Protein AF-A0A2N0RXG8-F1 (afdb_monomer_lite)

Secondary structure (DSSP, 8-state):
-PPP--SSSSS----HHHHHHHIIIIIHHHHHHHSTT----------GGG----TT---GGGS-SSSS--

Structure (mmCIF, N/CA/C/O backbone):
data_AF-A0A2N0RXG8-F1
#
_entry.id   AF-A0A2N0RXG8-F1
#
loop_
_atom_site.group_PDB
_atom_site.id
_atom_site.type_symbol
_atom_site.label_atom_id
_atom_site.label_alt_id
_atom_site.label_comp_id
_atom_site.label_asym_id
_atom_site.label_entity_id
_atom_site.label_seq_id
_atom_site.pdbx_PDB_ins_code
_atom_site.Cartn_x
_atom_site.Cartn_y
_atom_site.Cartn_z
_atom_site.occupancy
_atom_site.B_iso_or_equiv
_atom_site.auth_seq_id
_atom_site.auth_comp_id
_atom_site.auth_asym_id
_atom_site.auth_atom_id
_atom_site.pdbx_PDB_model_num
ATOM 1 N N . ARG A 1 1 ? 0.272 16.009 -0.583 1.00 67.69 1 ARG A N 1
ATOM 2 C CA . ARG A 1 1 ? -0.012 15.587 -1.975 1.00 67.69 1 ARG A CA 1
ATOM 3 C C . ARG A 1 1 ? 1.090 14.618 -2.381 1.00 67.69 1 ARG A C 1
ATOM 5 O O . ARG A 1 1 ? 2.239 14.991 -2.211 1.00 67.69 1 ARG A O 1
ATOM 12 N N . VAL A 1 2 ? 0.761 13.398 -2.810 1.00 67.69 2 VAL A N 1
ATOM 13 C CA . VAL A 1 2 ? 1.732 12.463 -3.416 1.00 67.69 2 VAL A CA 1
ATOM 14 C C . VAL A 1 2 ? 1.579 12.607 -4.928 1.00 67.69 2 VAL A C 1
ATOM 16 O O . VAL A 1 2 ? 0.446 12.627 -5.410 1.00 67.69 2 VAL A O 1
ATOM 19 N N . ILE A 1 3 ? 2.679 12.814 -5.648 1.00 70.56 3 ILE A N 1
ATOM 20 C CA . ILE A 1 3 ? 2.686 12.943 -7.109 1.00 70.56 3 ILE A CA 1
ATOM 21 C C . ILE A 1 3 ? 3.179 11.608 -7.663 1.00 70.56 3 ILE A C 1
ATOM 23 O O . ILE A 1 3 ? 4.253 11.153 -7.284 1.00 70.56 3 ILE A O 1
ATOM 27 N N . ILE A 1 4 ? 2.361 10.966 -8.497 1.00 71.06 4 ILE A N 1
ATOM 28 C CA . ILE A 1 4 ? 2.716 9.725 -9.189 1.00 71.06 4 ILE A CA 1
ATOM 29 C C . ILE A 1 4 ? 3.272 10.116 -10.556 1.00 71.06 4 ILE A C 1
ATOM 31 O O . ILE A 1 4 ? 2.626 10.883 -11.270 1.00 71.06 4 ILE A O 1
ATOM 35 N N . ASN A 1 5 ? 4.435 9.573 -10.915 1.00 68.56 5 ASN A N 1
ATOM 36 C CA . ASN A 1 5 ? 5.084 9.790 -12.207 1.00 68.56 5 ASN A CA 1
ATOM 37 C C . ASN A 1 5 ? 4.956 8.519 -13.070 1.00 68.56 5 ASN A C 1
ATOM 39 O O . ASN A 1 5 ? 5.865 7.689 -13.086 1.00 68.56 5 ASN A O 1
ATOM 43 N N . PRO A 1 6 ? 3.823 8.300 -13.767 1.00 60.09 6 PRO A N 1
ATOM 44 C CA . PRO A 1 6 ? 3.682 7.154 -14.659 1.00 60.09 6 PRO A CA 1
ATOM 45 C C . PRO A 1 6 ? 4.620 7.319 -15.869 1.00 60.09 6 PRO A C 1
ATOM 47 O O . PRO A 1 6 ? 4.667 8.371 -16.507 1.00 60.09 6 PRO A O 1
ATOM 50 N N . GLY A 1 7 ? 5.428 6.296 -16.148 1.00 64.44 7 GLY A N 1
ATOM 51 C CA . GLY A 1 7 ? 6.607 6.407 -17.008 1.00 64.44 7 GLY A CA 1
ATOM 52 C C . GLY A 1 7 ? 6.347 6.639 -18.505 1.00 64.44 7 GLY A C 1
ATOM 53 O O . GLY A 1 7 ? 5.479 6.020 -19.112 1.00 64.44 7 GLY A O 1
ATOM 54 N N . LYS A 1 8 ? 7.206 7.487 -19.091 1.00 49.88 8 LYS A N 1
ATOM 55 C CA . LYS A 1 8 ? 7.936 7.314 -20.375 1.00 49.88 8 LYS A CA 1
ATOM 56 C C . LYS A 1 8 ? 9.106 8.317 -20.486 1.00 49.88 8 LYS A C 1
ATOM 58 O O . LYS A 1 8 ? 10.018 8.080 -21.262 1.00 49.88 8 LYS A O 1
ATOM 63 N N . ASN A 1 9 ? 9.141 9.373 -19.660 1.00 52.94 9 ASN A N 1
ATOM 64 C CA . ASN A 1 9 ? 10.200 10.398 -19.647 1.00 52.94 9 ASN A CA 1
ATOM 65 C C . ASN A 1 9 ? 10.772 10.664 -18.234 1.00 52.94 9 ASN A C 1
ATOM 67 O O . ASN A 1 9 ? 10.860 11.810 -17.816 1.00 52.94 9 ASN A O 1
ATOM 71 N N . PHE A 1 10 ? 11.163 9.591 -17.532 1.00 49.44 10 PHE A N 1
ATOM 72 C CA . PHE A 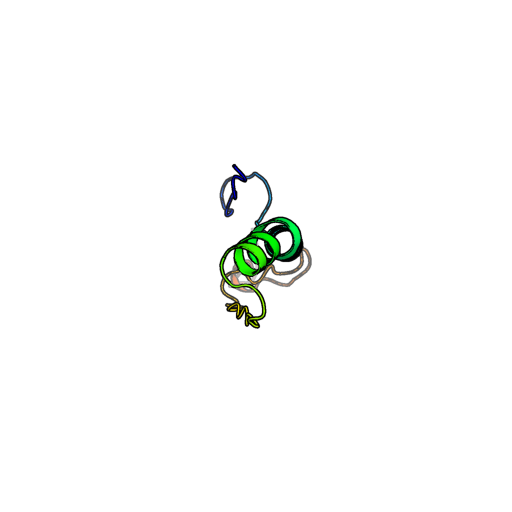1 10 ? 11.994 9.594 -16.313 1.00 49.44 10 PHE A CA 1
ATOM 73 C C . PHE A 1 10 ? 11.515 10.412 -15.106 1.00 49.44 10 PHE A C 1
ATOM 75 O O . PHE A 1 10 ? 11.926 11.550 -14.927 1.00 49.44 10 PHE A O 1
ATOM 82 N N . ASP A 1 11 ? 10.832 9.741 -14.173 1.00 55.06 11 ASP A N 1
ATOM 83 C CA . ASP A 1 11 ? 11.197 9.920 -12.757 1.00 55.06 11 ASP A CA 1
ATOM 84 C C . ASP A 1 11 ? 10.873 8.683 -11.892 1.00 55.06 11 ASP A C 1
ATOM 86 O O . ASP A 1 11 ? 10.281 8.763 -10.818 1.00 55.06 11 ASP A O 1
ATOM 90 N N . GLY A 1 12 ? 11.225 7.499 -12.409 1.00 60.09 12 GLY A N 1
ATOM 91 C CA . GLY A 1 12 ? 10.934 6.207 -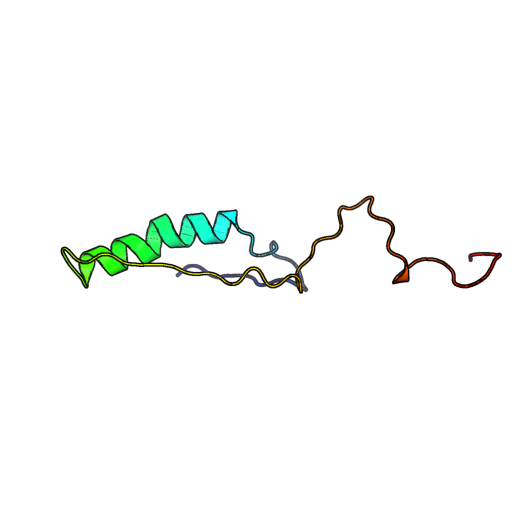11.783 1.00 60.09 12 GLY A CA 1
ATOM 92 C C . GLY A 1 12 ? 9.589 5.639 -12.228 1.00 60.09 12 GLY A C 1
ATOM 93 O O . GLY A 1 12 ? 8.554 6.288 -12.140 1.00 60.09 12 GLY A O 1
ATOM 94 N N . TRP A 1 13 ? 9.602 4.419 -12.762 1.00 66.94 13 TRP A N 1
ATOM 95 C CA . TRP A 1 13 ? 8.371 3.699 -13.074 1.00 66.94 13 TRP A CA 1
ATOM 96 C C . TRP A 1 13 ? 7.564 3.519 -11.792 1.00 66.94 13 TRP A C 1
ATOM 98 O O . TRP A 1 13 ? 8.111 3.022 -10.808 1.00 66.94 13 TRP A O 1
ATOM 108 N N . TRP A 1 14 ? 6.282 3.895 -11.814 1.00 73.50 14 TRP A N 1
ATOM 109 C CA . TRP A 1 14 ? 5.389 3.548 -10.717 1.00 73.50 14 TRP A CA 1
ATOM 110 C C . TRP A 1 14 ? 5.346 2.030 -10.578 1.00 73.50 14 TRP A C 1
ATOM 112 O O . TRP A 1 14 ? 4.973 1.329 -11.521 1.00 73.50 14 TRP A O 1
ATOM 122 N N . ASN A 1 15 ? 5.814 1.532 -9.439 1.00 77.44 15 ASN A N 1
ATOM 123 C CA . ASN A 1 15 ? 5.998 0.108 -9.207 1.00 77.44 15 ASN A CA 1
ATOM 124 C C . ASN A 1 15 ? 5.050 -0.407 -8.118 1.00 77.44 15 ASN A C 1
ATOM 126 O O . ASN A 1 15 ? 4.349 0.349 -7.441 1.00 77.44 15 ASN A O 1
ATOM 130 N N . ILE A 1 16 ? 5.029 -1.728 -7.954 1.00 82.69 16 ILE A N 1
ATOM 131 C CA . ILE A 1 16 ? 4.151 -2.380 -6.983 1.00 82.69 16 ILE A CA 1
ATOM 132 C C . ILE A 1 16 ? 4.478 -1.989 -5.533 1.00 82.69 16 ILE A C 1
ATOM 134 O O . ILE A 1 16 ? 3.569 -1.895 -4.713 1.00 82.69 16 ILE A O 1
ATOM 138 N N . ASP A 1 17 ? 5.738 -1.686 -5.215 1.00 85.12 17 ASP A N 1
ATOM 139 C CA . ASP A 1 17 ? 6.133 -1.266 -3.866 1.00 85.12 17 ASP A CA 1
ATOM 140 C C . ASP A 1 17 ? 5.516 0.092 -3.511 1.00 85.12 17 ASP A C 1
ATOM 142 O O . ASP A 1 17 ? 4.951 0.263 -2.427 1.00 85.12 17 ASP A O 1
ATOM 146 N N . GLN A 1 18 ? 5.526 1.030 -4.461 1.00 84.69 18 GLN A N 1
ATOM 147 C CA . GLN A 1 18 ? 4.882 2.336 -4.320 1.00 84.69 18 GLN A CA 1
ATOM 148 C C . GLN A 1 18 ? 3.356 2.216 -4.212 1.00 84.69 18 GLN A C 1
ATOM 150 O O . GLN A 1 18 ? 2.740 2.950 -3.434 1.00 84.69 18 GLN A O 1
ATOM 155 N N . LEU A 1 19 ? 2.735 1.277 -4.938 1.00 87.69 19 LEU A N 1
ATOM 156 C CA . LEU A 1 19 ? 1.314 0.957 -4.770 1.00 87.69 19 LEU A CA 1
ATOM 157 C C . LEU A 1 19 ? 1.022 0.472 -3.343 1.00 87.69 19 LEU A C 1
ATOM 159 O O . LEU A 1 19 ? 0.118 0.987 -2.681 1.00 87.69 19 LEU A O 1
ATOM 163 N N . ILE A 1 20 ? 1.798 -0.494 -2.849 1.00 90.00 20 ILE A N 1
ATOM 164 C CA . ILE A 1 20 ? 1.622 -1.063 -1.507 1.00 90.00 20 ILE A CA 1
ATOM 165 C C . ILE A 1 20 ? 1.781 0.020 -0.433 1.00 90.00 20 ILE A C 1
ATOM 167 O O . ILE A 1 20 ? 0.962 0.099 0.490 1.00 90.00 20 ILE A O 1
ATOM 171 N N . GLU A 1 21 ? 2.803 0.868 -0.547 1.00 91.75 21 GLU A N 1
ATOM 172 C CA . GLU A 1 21 ? 3.035 1.972 0.386 1.00 91.75 21 GLU A CA 1
ATOM 173 C C . GLU A 1 21 ? 1.858 2.957 0.395 1.00 91.75 21 GLU A C 1
ATOM 175 O O . GLU A 1 21 ? 1.376 3.349 1.464 1.00 91.75 21 GLU A O 1
ATOM 180 N N . GLN A 1 22 ? 1.336 3.315 -0.779 1.00 90.88 22 GLN A N 1
ATOM 181 C CA . GLN A 1 22 ? 0.187 4.209 -0.898 1.00 90.88 22 GLN A CA 1
ATOM 182 C C . GLN A 1 22 ? -1.074 3.613 -0.258 1.00 90.88 22 GLN A C 1
ATOM 184 O O . GLN A 1 22 ? -1.800 4.322 0.448 1.00 90.88 22 GLN A O 1
ATOM 189 N N . ILE A 1 23 ? -1.336 2.319 -0.460 1.00 93.56 23 ILE A N 1
ATOM 190 C CA . ILE A 1 23 ? -2.496 1.648 0.142 1.00 93.56 23 ILE A CA 1
ATOM 191 C C . ILE A 1 23 ? -2.397 1.694 1.669 1.00 93.56 23 ILE A C 1
ATOM 193 O O . ILE A 1 23 ? -3.340 2.127 2.335 1.00 93.56 23 ILE A O 1
ATOM 197 N N . LYS A 1 24 ? -1.241 1.306 2.219 1.00 95.19 24 LYS A N 1
ATOM 198 C CA . LYS A 1 24 ? -1.015 1.238 3.670 1.00 95.19 24 LYS A CA 1
ATOM 199 C C . LYS A 1 24 ? -1.067 2.604 4.344 1.00 95.19 24 LYS A C 1
ATOM 201 O O . LYS A 1 24 ? -1.659 2.742 5.407 1.00 95.19 24 LYS A O 1
ATOM 206 N N . THR A 1 25 ? -0.440 3.612 3.743 1.00 95.56 25 THR A N 1
ATOM 207 C CA . THR A 1 25 ? -0.252 4.922 4.391 1.00 95.56 25 THR A CA 1
ATOM 208 C C . THR A 1 25 ? -1.393 5.899 4.122 1.00 95.56 25 THR A C 1
ATOM 210 O O . THR A 1 25 ? -1.536 6.883 4.849 1.00 95.56 25 THR A O 1
ATOM 213 N N . ARG A 1 26 ? -2.198 5.668 3.074 1.00 93.69 26 ARG A N 1
ATOM 214 C CA . ARG A 1 26 ? -3.275 6.580 2.659 1.00 93.69 26 ARG A CA 1
ATOM 215 C C . ARG A 1 26 ? -4.628 5.894 2.593 1.00 93.69 26 ARG A C 1
ATOM 217 O O . ARG A 1 26 ? -5.533 6.308 3.309 1.00 93.69 26 ARG A O 1
ATOM 224 N N . ALA A 1 27 ? -4.775 4.887 1.733 1.00 94.94 27 ALA A N 1
ATOM 225 C CA . ALA A 1 27 ? -6.091 4.340 1.405 1.00 94.94 27 ALA A CA 1
ATOM 226 C C . ALA A 1 27 ? -6.768 3.687 2.618 1.00 94.94 27 ALA A C 1
ATOM 228 O O . ALA A 1 27 ? -7.919 4.008 2.908 1.00 94.94 27 ALA A O 1
ATOM 229 N N . ILE A 1 28 ? -6.041 2.837 3.353 1.00 96.25 28 ILE A N 1
ATOM 230 C CA . ILE A 1 28 ? -6.567 2.151 4.542 1.00 96.25 28 ILE A CA 1
ATOM 231 C C . ILE A 1 28 ? -6.950 3.156 5.646 1.00 96.25 28 ILE A C 1
ATOM 233 O O . ILE A 1 28 ? -8.117 3.151 6.033 1.00 96.25 28 ILE A O 1
ATOM 237 N N . PRO A 1 29 ? -6.073 4.087 6.086 1.00 96.62 29 PRO A N 1
ATOM 238 C CA . PRO A 1 29 ? -6.443 5.065 7.112 1.00 96.62 29 PRO A CA 1
ATOM 239 C C . PRO A 1 29 ? -7.638 5.944 6.733 1.00 96.62 29 PRO A C 1
ATOM 241 O O . PRO A 1 29 ? -8.457 6.285 7.587 1.00 96.62 29 PRO A O 1
ATOM 244 N N . ILE A 1 30 ? -7.751 6.327 5.454 1.00 96.75 30 ILE A N 1
ATOM 245 C CA . ILE A 1 30 ? -8.911 7.081 4.970 1.00 96.75 30 ILE A CA 1
ATOM 246 C C . ILE A 1 30 ? -10.168 6.226 5.103 1.00 96.75 30 ILE A C 1
ATOM 248 O O . ILE A 1 30 ? -11.133 6.700 5.696 1.00 96.75 30 ILE A O 1
ATOM 252 N N . PHE A 1 31 ? -10.142 4.987 4.603 1.00 97.81 31 PHE A N 1
ATOM 253 C CA . PHE A 1 31 ? -11.277 4.067 4.666 1.00 97.81 31 PHE A CA 1
ATOM 254 C C . PHE A 1 31 ? -11.740 3.828 6.108 1.00 97.81 31 PHE A C 1
ATOM 256 O O . PHE A 1 31 ? -12.913 4.034 6.409 1.00 97.81 31 PHE A O 1
ATOM 263 N N . GLU A 1 32 ? -10.827 3.476 7.014 1.00 97.38 32 GLU A N 1
ATOM 264 C CA . GLU A 1 32 ? -11.146 3.220 8.426 1.00 97.38 32 GLU A CA 1
ATOM 265 C C . GLU A 1 32 ? -11.772 4.443 9.108 1.00 97.38 32 GLU A C 1
ATOM 267 O O . GLU A 1 32 ? -12.658 4.307 9.954 1.00 97.38 32 GLU A O 1
ATOM 272 N N . LYS A 1 33 ? -11.345 5.654 8.719 1.00 97.56 33 LYS A N 1
ATOM 273 C CA . LYS A 1 33 ? -11.882 6.901 9.270 1.00 97.56 33 LYS A CA 1
ATOM 274 C C . LYS A 1 33 ? -13.301 7.201 8.791 1.00 97.56 33 LYS A C 1
ATOM 276 O O . LYS A 1 33 ? -14.092 7.725 9.576 1.00 97.56 33 LYS A O 1
ATOM 281 N N . ILE A 1 34 ? -13.606 6.933 7.521 1.00 98.00 34 ILE A N 1
ATOM 282 C CA . ILE A 1 34 ? -14.907 7.262 6.913 1.00 98.00 34 ILE A CA 1
ATOM 283 C C . ILE A 1 34 ? -15.933 6.120 7.040 1.00 98.00 34 ILE A C 1
ATOM 285 O O . ILE A 1 34 ? -17.134 6.374 6.972 1.00 98.00 34 ILE A O 1
ATOM 289 N N . HIS A 1 35 ? -15.474 4.884 7.254 1.00 97.06 35 HIS A N 1
ATOM 290 C CA . HIS A 1 35 ? -16.295 3.672 7.335 1.00 97.06 35 HIS A CA 1
ATOM 291 C C . HIS A 1 35 ? -15.907 2.809 8.556 1.00 97.06 35 HIS A C 1
ATOM 293 O O . HIS A 1 35 ? -15.378 1.704 8.401 1.00 97.06 35 HIS A O 1
ATOM 299 N N . PRO A 1 36 ? -16.157 3.286 9.791 1.00 96.69 36 PRO A N 1
ATOM 300 C CA . PRO A 1 36 ? -15.767 2.564 10.998 1.00 96.69 36 PRO A CA 1
ATOM 301 C C . PRO A 1 36 ? -16.467 1.200 11.096 1.00 96.69 36 PRO A C 1
ATOM 303 O O . PRO A 1 36 ? -17.684 1.101 10.952 1.00 96.69 36 PRO A O 1
ATOM 306 N N . GLY A 1 37 ? -15.690 0.147 11.367 1.00 96.31 37 GLY A N 1
ATOM 307 C CA . GLY A 1 37 ? -16.194 -1.221 11.549 1.00 96.31 37 GLY A CA 1
ATOM 308 C C . GLY A 1 37 ? -16.550 -1.966 10.258 1.00 96.31 37 GLY A C 1
ATOM 309 O O . GLY A 1 37 ? -17.040 -3.091 10.329 1.00 96.31 37 GLY A O 1
ATOM 310 N N . MET A 1 38 ? -16.311 -1.371 9.088 1.00 97.62 38 MET A N 1
ATOM 311 C CA . MET A 1 38 ? -16.515 -2.032 7.798 1.00 97.62 38 MET A CA 1
ATOM 312 C C . MET A 1 38 ? -15.223 -2.688 7.297 1.00 97.62 38 MET A C 1
ATOM 314 O O . MET A 1 38 ? -14.125 -2.363 7.744 1.00 97.62 38 MET A O 1
ATOM 318 N N . VAL A 1 39 ? -15.355 -3.605 6.336 1.00 95.56 39 VAL A N 1
ATOM 319 C CA . VAL A 1 39 ? -14.226 -4.274 5.673 1.00 95.56 39 VAL A CA 1
ATOM 320 C C . VAL A 1 39 ? -14.143 -3.798 4.225 1.00 95.56 39 VAL A C 1
ATOM 322 O O . VAL A 1 39 ? -15.135 -3.848 3.500 1.00 95.56 39 VAL A O 1
ATOM 325 N N . ALA A 1 40 ? -12.959 -3.351 3.804 1.00 94.31 40 ALA A N 1
ATOM 326 C CA . ALA A 1 40 ? -12.670 -2.998 2.417 1.00 94.31 40 ALA A CA 1
ATOM 327 C C . ALA A 1 40 ? -12.012 -4.162 1.670 1.00 94.31 40 ALA A C 1
ATOM 329 O O . ALA A 1 40 ? -11.166 -4.866 2.221 1.00 94.31 40 ALA A O 1
ATOM 330 N N . VAL A 1 41 ? -12.339 -4.301 0.384 1.00 94.88 41 VAL A N 1
ATOM 331 C CA . VAL A 1 41 ? -11.623 -5.167 -0.561 1.00 94.88 41 VAL A CA 1
ATOM 332 C C . VAL A 1 41 ? -11.002 -4.283 -1.636 1.00 94.88 41 VAL A C 1
ATOM 334 O O . VAL A 1 41 ? -11.710 -3.552 -2.324 1.00 94.88 41 VAL A O 1
ATOM 337 N N . PHE A 1 42 ? -9.679 -4.355 -1.781 1.00 90.38 42 PHE A N 1
ATOM 338 C CA . PHE A 1 42 ? -8.937 -3.657 -2.829 1.00 90.38 42 PHE A CA 1
ATOM 339 C C . PHE A 1 42 ? -8.518 -4.671 -3.896 1.00 90.38 42 PHE A C 1
ATOM 341 O O . PHE A 1 42 ? -7.747 -5.584 -3.608 1.00 90.38 42 PHE A O 1
ATOM 348 N N . ALA A 1 43 ? -9.035 -4.518 -5.114 1.00 90.56 43 ALA A N 1
ATOM 349 C CA . ALA A 1 43 ? -8.683 -5.345 -6.262 1.00 90.56 43 ALA A CA 1
ATOM 350 C C . ALA A 1 43 ? -7.927 -4.498 -7.289 1.00 90.56 43 ALA A C 1
ATOM 352 O O . ALA A 1 43 ? -8.350 -3.388 -7.611 1.00 90.56 43 ALA A O 1
ATOM 353 N N . PHE A 1 44 ? 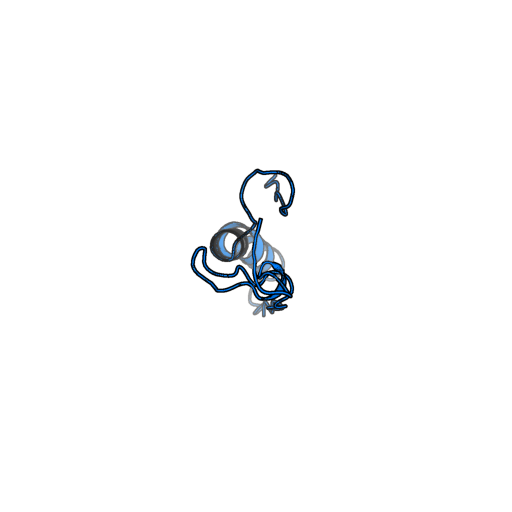-6.820 -5.031 -7.798 1.00 86.00 44 PHE A N 1
ATOM 354 C CA . PHE A 1 44 ? -5.976 -4.373 -8.791 1.00 86.00 44 PHE A CA 1
ATOM 355 C C . PHE A 1 44 ? -5.902 -5.248 -10.035 1.00 86.00 44 PHE A C 1
ATOM 357 O O . PHE A 1 44 ? -5.796 -6.471 -9.916 1.00 86.00 44 PHE A O 1
ATOM 364 N N . ASP A 1 45 ? -5.956 -4.629 -11.215 1.00 83.62 45 ASP A N 1
ATOM 365 C CA . ASP A 1 45 ? -5.588 -5.337 -12.435 1.00 83.62 45 ASP A CA 1
ATOM 366 C C . ASP A 1 45 ? -4.064 -5.510 -12.482 1.00 83.62 45 ASP A C 1
ATOM 368 O O . ASP A 1 45 ? -3.308 -4.683 -11.970 1.00 83.62 45 ASP A O 1
ATOM 372 N N . ASN A 1 46 ? -3.626 -6.630 -13.054 1.00 67.81 46 ASN A N 1
ATOM 373 C CA . ASN A 1 46 ? -2.224 -6.883 -13.360 1.00 67.81 46 ASN A CA 1
ATOM 374 C C . ASN A 1 46 ? -2.069 -7.005 -14.879 1.00 67.81 46 ASN A C 1
ATOM 376 O O . ASN A 1 46 ? -1.666 -8.051 -15.397 1.00 67.81 46 ASN A O 1
ATOM 380 N N . LEU A 1 47 ? -2.506 -5.976 -15.610 1.00 59.84 47 LEU A N 1
ATOM 381 C CA . LEU A 1 47 ? -2.430 -5.974 -17.063 1.00 59.84 47 LEU A CA 1
ATOM 382 C C . LEU A 1 47 ? -0.961 -5.986 -17.517 1.00 59.84 47 LEU A C 1
ATOM 384 O O . LEU A 1 47 ? -0.165 -5.098 -17.209 1.00 59.84 47 LEU A O 1
ATOM 388 N N . SER A 1 48 ? -0.603 -6.990 -18.318 1.00 56.34 48 SER A N 1
ATOM 389 C CA . SER A 1 48 ? 0.758 -7.240 -18.811 1.00 56.34 48 SER A CA 1
ATOM 390 C C . SER A 1 48 ? 1.264 -6.227 -19.847 1.00 56.34 48 SER A C 1
ATOM 392 O O . SER A 1 48 ? 2.357 -6.400 -20.382 1.00 56.34 48 SER A O 1
ATOM 394 N N . SER A 1 49 ? 0.520 -5.157 -20.147 1.00 55.84 49 SER A N 1
ATOM 395 C CA . SER A 1 49 ? 0.961 -4.083 -21.055 1.00 55.84 49 SER A CA 1
ATOM 396 C C . SER A 1 49 ? 2.161 -3.286 -20.522 1.00 55.84 49 SER A C 1
ATOM 398 O O . SER A 1 49 ? 2.720 -2.463 -21.242 1.00 55.84 49 SER A O 1
ATOM 400 N N . HIS A 1 50 ? 2.583 -3.563 -19.285 1.00 48.06 50 HIS A N 1
ATOM 401 C CA . HIS A 1 50 ? 3.815 -3.081 -18.661 1.00 48.06 50 HIS A CA 1
ATOM 402 C C . HIS A 1 50 ? 4.836 -4.196 -18.399 1.00 48.06 50 HIS A C 1
ATOM 404 O O . HIS A 1 50 ? 5.688 -4.031 -17.528 1.00 48.06 50 HIS A O 1
ATOM 410 N N . ALA A 1 51 ? 4.762 -5.331 -19.110 1.00 49.00 51 ALA A N 1
ATOM 411 C CA . ALA A 1 51 ? 5.741 -6.407 -18.990 1.00 49.00 51 ALA A CA 1
ATOM 412 C C . ALA A 1 51 ? 7.155 -5.858 -19.231 1.00 49.00 51 ALA A C 1
ATOM 414 O O . ALA A 1 51 ? 7.592 -5.653 -20.364 1.00 49.00 51 ALA A O 1
ATOM 415 N N . LYS A 1 52 ? 7.865 -5.588 -18.134 1.00 52.81 52 LYS A N 1
ATOM 416 C CA . LYS A 1 52 ? 9.285 -5.289 -18.146 1.00 52.81 52 LYS A CA 1
ATOM 417 C C . LYS A 1 52 ? 9.972 -6.586 -18.556 1.00 52.81 52 LYS A C 1
ATOM 419 O O . LYS A 1 52 ? 10.038 -7.522 -17.764 1.00 52.81 52 LYS A O 1
ATOM 424 N N . LEU A 1 53 ? 10.439 -6.652 -19.799 1.00 62.78 53 LEU A N 1
ATOM 425 C CA . LEU A 1 53 ? 11.427 -7.656 -20.167 1.00 62.78 53 LEU A CA 1
ATOM 426 C C . LEU A 1 53 ? 12.660 -7.419 -19.283 1.00 62.78 53 LEU A C 1
ATOM 428 O O . LEU A 1 53 ? 13.050 -6.269 -19.067 1.00 62.78 53 LEU A O 1
ATOM 432 N N . ALA A 1 54 ? 13.231 -8.483 -18.723 1.00 63.66 54 ALA A N 1
ATOM 433 C CA . ALA A 1 54 ? 14.518 -8.383 -18.048 1.00 63.66 54 ALA A CA 1
ATOM 434 C C . ALA A 1 54 ? 15.569 -7.853 -19.038 1.00 63.66 54 ALA A C 1
ATOM 436 O O . ALA A 1 54 ? 15.429 -8.057 -20.247 1.00 63.66 54 ALA A O 1
ATOM 437 N N . ASP A 1 55 ? 16.595 -7.161 -18.542 1.00 66.19 55 ASP A N 1
ATOM 438 C CA . ASP A 1 55 ? 17.578 -6.471 -19.393 1.00 66.19 55 ASP A CA 1
ATOM 439 C C . ASP A 1 55 ? 18.327 -7.439 -20.338 1.00 66.19 55 ASP A C 1
ATOM 441 O O . ASP A 1 55 ? 18.847 -7.025 -21.372 1.00 66.19 55 ASP A O 1
ATOM 445 N N . ASP A 1 56 ? 18.334 -8.734 -20.014 1.00 69.94 56 ASP A N 1
ATOM 446 C CA . ASP A 1 56 ? 18.910 -9.843 -20.777 1.00 69.94 56 ASP A CA 1
ATOM 447 C C . ASP A 1 56 ? 17.893 -10.609 -21.646 1.00 69.94 56 ASP A C 1
ATOM 449 O O . ASP A 1 56 ? 18.247 -11.590 -22.305 1.00 69.94 56 ASP A O 1
ATOM 453 N N . THR A 1 57 ? 16.624 -10.196 -21.671 1.00 71.31 57 THR A N 1
ATOM 454 C CA . THR A 1 57 ? 15.602 -10.953 -22.397 1.00 71.31 57 THR A CA 1
ATOM 455 C C . THR A 1 57 ? 15.738 -10.732 -23.898 1.00 71.31 57 THR A C 1
ATOM 457 O O . THR A 1 57 ? 15.771 -9.602 -24.391 1.00 71.31 57 THR A O 1
ATOM 460 N N . LEU A 1 58 ? 15.747 -11.835 -24.645 1.00 67.19 58 LEU A N 1
ATOM 461 C CA . LEU A 1 58 ? 15.783 -11.827 -26.100 1.00 67.19 58 LEU A CA 1
ATOM 462 C C . LEU A 1 58 ? 14.512 -11.168 -26.666 1.00 67.19 58 LEU A C 1
ATOM 464 O O . LEU A 1 58 ? 13.432 -11.757 -26.664 1.00 67.19 58 LEU A O 1
ATOM 468 N N . ASN A 1 59 ? 14.639 -9.939 -27.169 1.00 71.19 59 ASN A N 1
ATOM 469 C CA . ASN A 1 59 ? 13.545 -9.234 -27.827 1.00 71.19 59 ASN A CA 1
ATOM 470 C C . ASN A 1 59 ? 13.558 -9.527 -29.332 1.00 71.19 59 ASN A C 1
ATOM 472 O O . ASN A 1 59 ? 14.319 -8.917 -30.082 1.00 71.19 59 ASN A O 1
ATOM 476 N N . ALA A 1 60 ? 12.671 -10.421 -29.773 1.00 71.31 60 ALA A N 1
ATOM 477 C CA . ALA A 1 60 ? 12.524 -10.779 -31.183 1.00 71.31 60 ALA A CA 1
ATOM 478 C C . ALA A 1 60 ? 12.209 -9.575 -32.094 1.00 71.31 60 ALA A C 1
ATOM 480 O O . ALA A 1 60 ? 12.574 -9.598 -33.265 1.00 71.31 60 ALA A O 1
ATOM 481 N N . ALA A 1 61 ? 11.606 -8.498 -31.570 1.00 69.31 61 ALA A N 1
ATOM 482 C CA . ALA A 1 61 ? 11.372 -7.267 -32.332 1.00 69.31 61 ALA A CA 1
ATOM 483 C C . ALA A 1 61 ? 12.660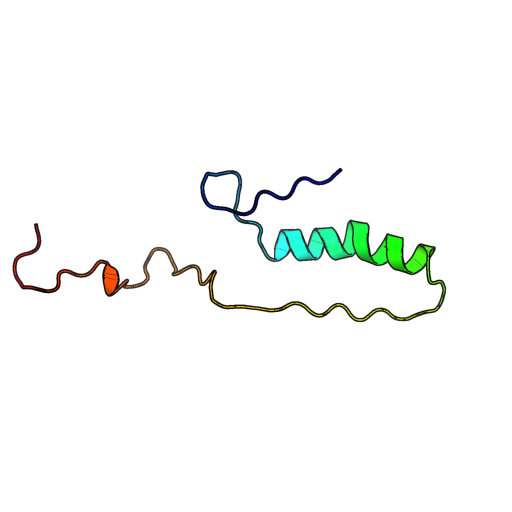 -6.467 -32.612 1.00 69.31 61 ALA A C 1
ATOM 485 O O . ALA A 1 61 ? 12.683 -5.648 -33.526 1.00 69.31 61 ALA A O 1
ATOM 486 N N . ASN A 1 62 ? 13.727 -6.711 -31.845 1.00 65.94 62 ASN A N 1
ATOM 487 C CA . ASN A 1 62 ? 15.049 -6.103 -32.026 1.00 65.94 62 ASN A CA 1
ATOM 488 C C . ASN A 1 62 ? 16.044 -7.050 -32.715 1.00 65.94 62 ASN A C 1
ATOM 490 O O . ASN A 1 62 ? 17.212 -6.697 -32.885 1.00 65.94 62 ASN A O 1
ATOM 494 N N . MET A 1 63 ? 15.621 -8.258 -33.088 1.00 79.56 63 MET A N 1
ATOM 495 C CA . MET A 1 63 ? 16.467 -9.184 -33.832 1.00 79.56 63 MET A CA 1
ATOM 496 C C . MET A 1 63 ? 16.434 -8.843 -35.321 1.00 79.56 63 MET A C 1
ATOM 498 O O . MET A 1 63 ? 15.397 -8.481 -35.876 1.00 79.56 63 MET A O 1
ATOM 502 N N . ASN A 1 64 ? 17.582 -8.977 -35.984 1.00 73.62 64 ASN A N 1
ATOM 503 C CA . ASN A 1 64 ? 17.656 -8.800 -37.428 1.00 73.62 64 ASN A CA 1
ATOM 504 C C . ASN A 1 64 ? 16.817 -9.876 -38.119 1.00 73.62 64 ASN A C 1
ATOM 506 O O . ASN A 1 64 ? 17.004 -11.067 -37.881 1.00 73.62 64 ASN A O 1
ATOM 510 N N . LEU A 1 65 ? 15.923 -9.449 -39.008 1.00 70.06 65 LEU A N 1
ATOM 511 C CA . LEU A 1 65 ? 15.083 -10.360 -39.785 1.00 70.06 65 LEU A CA 1
ATOM 512 C C . LEU A 1 65 ? 15.894 -11.164 -40.820 1.00 70.0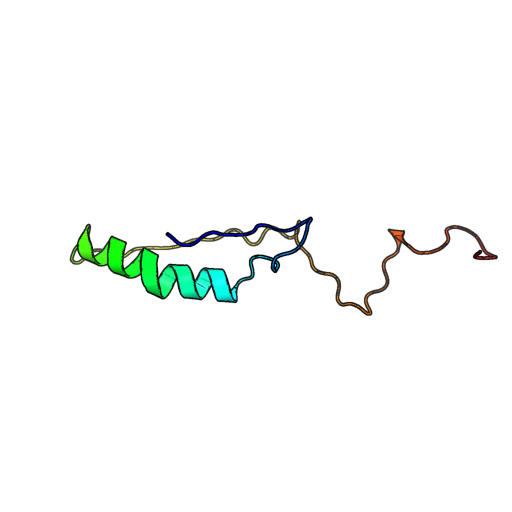6 65 LEU A C 1
ATOM 514 O O . LEU A 1 65 ? 15.468 -12.238 -41.228 1.00 70.06 65 LEU A O 1
ATOM 518 N N . ASN A 1 66 ? 17.069 -10.666 -41.223 1.00 75.50 66 ASN A N 1
ATOM 519 C CA . ASN A 1 66 ? 17.942 -11.280 -42.224 1.00 75.50 66 ASN A CA 1
ATOM 520 C C . ASN A 1 66 ? 19.377 -11.450 -41.700 1.00 75.50 66 ASN A C 1
ATOM 522 O O . ASN A 1 66 ? 19.818 -10.719 -40.810 1.00 75.50 66 ASN A O 1
ATOM 526 N N . SER A 1 67 ? 20.114 -12.397 -42.291 1.00 67.75 67 SER A N 1
ATOM 527 C CA . SER A 1 67 ? 21.540 -12.609 -42.014 1.00 67.75 67 SER A CA 1
ATOM 528 C C . SER A 1 67 ? 22.377 -11.423 -42.501 1.00 67.75 67 SER A C 1
ATOM 530 O O . SER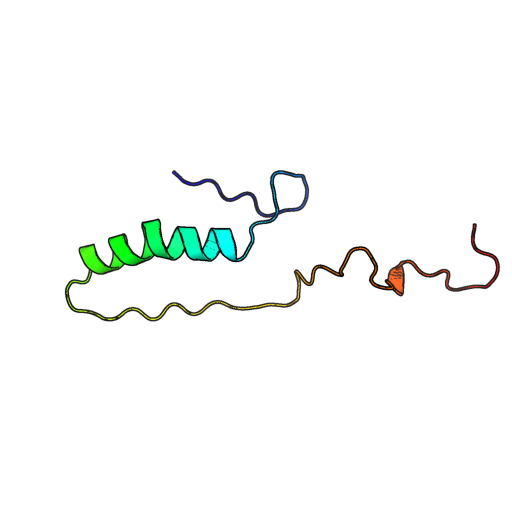 A 1 67 ? 22.170 -10.940 -43.614 1.00 67.75 67 SER A O 1
ATOM 532 N N . GLY A 1 68 ? 23.327 -10.983 -41.673 1.00 64.44 68 GLY A N 1
ATOM 533 C CA . GLY A 1 68 ? 24.227 -9.864 -41.970 1.00 64.44 68 GLY A CA 1
ATOM 534 C C . GLY A 1 68 ? 23.868 -8.571 -41.244 1.00 64.44 68 GLY A C 1
ATOM 535 O O . GLY A 1 68 ? 23.835 -7.527 -41.881 1.00 64.44 68 GLY A O 1
ATOM 536 N N . GLY A 1 69 ? 23.562 -8.648 -39.939 1.00 60.56 69 GLY A N 1
ATOM 537 C CA . GLY A 1 69 ? 23.293 -7.479 -39.089 1.00 60.56 69 GLY A CA 1
ATOM 538 C C . GLY A 1 69 ? 24.253 -6.308 -39.339 1.00 60.56 69 GLY A C 1
ATOM 539 O O . GLY A 1 69 ? 25.393 -6.539 -39.731 1.00 60.56 69 GLY A O 1
ATOM 540 N N . LYS A 1 70 ? 23.761 -5.075 -39.149 1.00 51.38 70 LYS A N 1
ATOM 541 C CA . LYS A 1 70 ? 24.548 -3.840 -39.327 1.00 51.38 70 LYS A CA 1
ATOM 542 C C . LYS A 1 70 ? 25.928 -3.906 -38.680 1.00 51.38 70 LYS A C 1
ATOM 544 O O . LYS A 1 70 ? 25.995 -4.370 -37.520 1.00 51.38 70 LYS A O 1
#

pLDDT: mean 76.51, std 15.87, range [48.06, 98.0]

Foldseek 3Di:
DDDDDPDDPDDDHPDPVVVVCCCVVPVVVVCCVVPPPDDDDDDDDPDCPVVDDDPPDDDPVPDDPDPDDD

Sequence (70 aa):
RVIINPGKNFDGWWNIDQLIEQIKTRAIPIFEKIHPGMVAVFAFDNLSSHAKLADDTLNAANMNLNSGGK

Organism: NCBI:txid588596

Radius of gyration: 19.79 Å; chains: 1; bounding box: 41×28×54 Å